Protein AF-A0A819HU24-F1 (afdb_monomer)

Radius of gyration: 10.91 Å; Cα contacts (8 Å, |Δi|>4): 68; chains: 1; bounding box: 30×21×25 Å

Sequence (72 aa):
MLFNACAQLRNEHAFKIKNMYINQISKLSNYNNHVINSFLNMLVKFDDISNLENVFNQSKTKDIISYAIIMQ

Solvent-accessible surface area (backbone atoms only — not comparable to full-atom values): 4119 Å² total; per-residue (Å²): 108,68,40,50,50,30,34,72,64,70,42,73,68,34,52,52,52,48,64,64,42,52,73,50,58,64,72,43,70,78,63,54,60,68,59,51,41,32,44,43,49,20,25,59,63,67,71,36,58,74,58,33,52,51,40,58,70,56,42,76,66,79,52,74,63,47,54,53,56,78,73,107

Structure (mmCIF, N/CA/C/O backbone):
data_AF-A0A819HU24-F1
#
_entry.id   AF-A0A819HU24-F1
#
loop_
_atom_site.group_PDB
_atom_site.id
_atom_site.type_symbol
_atom_site.label_atom_id
_atom_site.label_alt_id
_atom_site.label_comp_id
_atom_site.label_asym_id
_atom_site.label_entity_id
_atom_site.label_seq_id
_atom_site.pdbx_PDB_ins_code
_atom_site.Cartn_x
_atom_site.Cartn_y
_atom_site.Cartn_z
_atom_site.occupancy
_atom_site.B_iso_or_equiv
_atom_site.auth_seq_id
_atom_site.auth_comp_id
_atom_site.auth_asym_id
_atom_site.auth_atom_id
_atom_site.pdbx_PDB_model_num
ATOM 1 N N . MET A 1 1 ? -4.163 10.017 -8.853 1.00 67.56 1 MET A N 1
ATOM 2 C CA . MET A 1 1 ? -3.271 10.539 -9.916 1.00 67.56 1 MET A CA 1
ATOM 3 C C . MET A 1 1 ? -1.891 9.896 -9.866 1.00 67.56 1 MET A C 1
ATOM 5 O O . MET A 1 1 ? -1.564 9.228 -10.832 1.00 67.56 1 MET A O 1
ATOM 9 N N . LEU A 1 2 ? -1.130 9.990 -8.765 1.00 84.56 2 LEU A N 1
ATOM 10 C CA . LEU A 1 2 ? 0.203 9.364 -8.670 1.00 84.56 2 LEU A CA 1
ATOM 11 C C . LEU A 1 2 ? 0.176 7.835 -8.837 1.00 84.56 2 LEU A C 1
ATOM 13 O O . LEU A 1 2 ? 0.822 7.312 -9.739 1.00 84.56 2 LEU A O 1
ATOM 17 N N . PHE A 1 3 ? -0.596 7.120 -8.010 1.00 89.38 3 PHE A N 1
ATOM 18 C CA . PHE A 1 3 ? -0.632 5.652 -8.059 1.00 89.38 3 PHE A CA 1
ATOM 19 C C . PHE A 1 3 ? -1.208 5.119 -9.371 1.00 89.38 3 PHE A C 1
ATOM 21 O O . PHE A 1 3 ? -0.664 4.174 -9.922 1.00 89.38 3 PHE A O 1
ATOM 28 N N . ASN A 1 4 ? -2.216 5.786 -9.942 1.00 87.94 4 ASN A N 1
ATOM 29 C CA . ASN A 1 4 ? -2.734 5.429 -11.268 1.00 87.94 4 ASN A CA 1
ATOM 30 C C . ASN A 1 4 ? -1.675 5.603 -12.370 1.00 87.94 4 ASN A C 1
ATOM 32 O O . ASN A 1 4 ? -1.554 4.733 -13.225 1.00 87.94 4 ASN A O 1
ATOM 36 N N . ALA A 1 5 ? -0.886 6.682 -12.338 1.00 89.12 5 ALA A N 1
ATOM 37 C CA . ALA A 1 5 ? 0.215 6.862 -13.284 1.00 89.12 5 ALA A CA 1
ATOM 38 C C . ALA A 1 5 ? 1.301 5.790 -13.087 1.00 89.12 5 ALA A C 1
ATOM 40 O O . ALA A 1 5 ? 1.763 5.186 -14.051 1.00 89.12 5 ALA A O 1
ATOM 41 N N . CYS A 1 6 ? 1.655 5.483 -11.836 1.00 90.25 6 CYS A N 1
ATOM 42 C CA . CYS A 1 6 ? 2.604 4.417 -11.513 1.00 90.25 6 CYS A CA 1
ATOM 43 C C . CYS A 1 6 ? 2.107 3.039 -11.984 1.00 90.25 6 CYS A C 1
ATOM 45 O O . CYS A 1 6 ? 2.889 2.256 -12.520 1.00 90.25 6 CYS A O 1
ATOM 47 N N . ALA A 1 7 ? 0.808 2.770 -11.832 1.00 90.00 7 ALA A N 1
ATOM 48 C CA . ALA A 1 7 ? 0.152 1.548 -12.285 1.00 90.00 7 ALA A CA 1
ATOM 49 C C . ALA A 1 7 ? 0.218 1.385 -13.811 1.00 90.00 7 ALA A C 1
ATOM 51 O O . ALA A 1 7 ? 0.410 0.277 -14.300 1.00 90.00 7 ALA A O 1
ATOM 52 N N . GLN A 1 8 ? 0.079 2.484 -14.560 1.00 91.69 8 GLN A N 1
ATOM 53 C CA . GLN A 1 8 ? 0.169 2.482 -16.023 1.00 91.69 8 GLN A CA 1
ATOM 54 C C . GLN A 1 8 ? 1.609 2.338 -16.526 1.00 91.69 8 GLN A C 1
ATOM 56 O O . GLN A 1 8 ? 1.846 1.611 -17.484 1.00 91.69 8 GLN A O 1
ATOM 61 N N . LEU A 1 9 ? 2.569 3.021 -15.891 1.00 91.50 9 LEU A N 1
ATOM 62 C CA . LEU A 1 9 ? 3.971 3.018 -16.324 1.00 91.50 9 LEU A CA 1
ATOM 63 C C . LEU A 1 9 ? 4.695 1.714 -15.993 1.00 91.50 9 LEU A C 1
ATOM 65 O O . LEU A 1 9 ? 5.567 1.296 -16.749 1.00 91.50 9 LEU A O 1
ATOM 69 N N . ARG A 1 10 ? 4.367 1.104 -14.848 1.00 89.62 10 ARG A N 1
ATOM 70 C CA . ARG A 1 10 ? 4.845 -0.225 -14.443 1.00 89.62 10 ARG A CA 1
ATOM 71 C C . ARG A 1 10 ? 6.378 -0.411 -14.500 1.00 89.62 10 ARG A C 1
ATOM 73 O O . ARG A 1 10 ? 6.870 -1.513 -14.711 1.00 89.62 10 ARG A O 1
ATOM 80 N N . ASN A 1 11 ? 7.133 0.672 -14.301 1.00 91.75 11 ASN A N 1
ATOM 81 C CA . ASN A 1 11 ? 8.595 0.711 -14.403 1.00 91.75 11 ASN A CA 1
ATOM 82 C C . ASN A 1 11 ? 9.291 0.686 -13.026 1.00 91.75 11 ASN A C 1
ATOM 84 O O . ASN A 1 11 ? 8.643 0.676 -11.977 1.00 91.75 11 ASN A O 1
ATOM 88 N N . GLU A 1 12 ? 10.627 0.712 -13.016 1.00 90.94 12 GLU A N 1
ATOM 89 C CA . GLU A 1 12 ? 11.428 0.646 -11.783 1.00 90.94 12 GLU A CA 1
ATOM 90 C C . GLU A 1 12 ? 11.121 1.794 -10.804 1.00 90.94 12 GLU A C 1
ATOM 92 O O . GLU A 1 12 ? 11.042 1.587 -9.592 1.00 90.94 12 GLU A O 1
ATOM 97 N N . HIS A 1 13 ? 10.887 3.007 -11.313 1.00 90.88 13 HIS A N 1
ATOM 98 C CA . HIS A 1 13 ? 10.522 4.155 -10.480 1.00 90.88 13 HIS A CA 1
ATOM 99 C C . HIS A 1 13 ? 9.171 3.945 -9.795 1.00 90.88 13 HIS A C 1
ATOM 101 O O . HIS A 1 13 ? 9.042 4.174 -8.592 1.00 90.88 13 HIS A O 1
ATOM 107 N N . ALA A 1 14 ? 8.179 3.456 -10.538 1.00 91.94 14 ALA A N 1
ATOM 108 C CA . ALA A 1 14 ? 6.875 3.111 -9.992 1.00 91.94 14 ALA A CA 1
ATOM 109 C C . ALA A 1 14 ? 6.981 1.991 -8.941 1.00 91.94 14 ALA A C 1
ATOM 111 O O . ALA A 1 14 ? 6.324 2.061 -7.902 1.00 91.94 14 ALA A O 1
ATOM 112 N N . PHE A 1 15 ? 7.870 1.014 -9.142 1.00 90.31 15 PHE A N 1
ATOM 113 C CA . PHE A 1 15 ? 8.130 -0.037 -8.157 1.00 90.31 15 PHE A CA 1
ATOM 114 C C . PHE A 1 15 ? 8.770 0.507 -6.867 1.00 90.31 15 PHE A C 1
ATOM 116 O O . PHE A 1 15 ? 8.371 0.130 -5.765 1.00 90.31 15 PHE A O 1
ATOM 123 N N . LYS A 1 16 ? 9.712 1.455 -6.973 1.00 91.44 16 LYS A N 1
ATOM 124 C CA . LYS A 1 16 ? 10.289 2.150 -5.806 1.00 91.44 16 LYS A CA 1
ATOM 125 C C . LYS A 1 16 ? 9.223 2.923 -5.030 1.00 91.44 16 LYS A C 1
ATOM 127 O O . LYS A 1 16 ? 9.167 2.819 -3.807 1.00 91.44 16 LYS A O 1
ATOM 132 N N . ILE A 1 17 ? 8.341 3.635 -5.735 1.00 91.12 17 ILE A N 1
ATOM 133 C CA . ILE A 1 17 ? 7.206 4.340 -5.123 1.00 91.12 17 ILE A CA 1
ATOM 134 C C . ILE A 1 17 ? 6.291 3.343 -4.400 1.00 91.12 17 ILE A C 1
ATOM 136 O O . ILE A 1 17 ? 5.954 3.576 -3.240 1.00 91.12 17 ILE A O 1
ATOM 140 N N . LYS A 1 18 ? 5.955 2.203 -5.024 1.00 91.75 18 LYS A N 1
ATOM 141 C CA . LYS A 1 18 ? 5.170 1.125 -4.391 1.00 91.75 18 LYS A CA 1
ATOM 142 C C . LYS A 1 18 ? 5.751 0.743 -3.029 1.00 91.75 18 LYS A C 1
ATOM 144 O O . LYS A 1 18 ? 5.049 0.776 -2.022 1.00 91.75 18 LYS A O 1
ATOM 149 N N . ASN A 1 19 ? 7.045 0.429 -3.002 1.00 89.69 19 ASN A N 1
ATOM 150 C CA . ASN A 1 19 ? 7.736 -0.058 -1.809 1.00 89.69 19 ASN A CA 1
ATOM 151 C C . ASN A 1 19 ? 7.900 1.024 -0.732 1.00 89.69 19 ASN A C 1
ATOM 153 O O . ASN A 1 19 ? 7.914 0.713 0.456 1.00 89.69 19 ASN A O 1
ATOM 157 N N . MET A 1 20 ? 7.992 2.297 -1.120 1.00 89.31 20 MET A N 1
ATOM 158 C CA . MET A 1 20 ? 8.019 3.401 -0.159 1.00 89.31 20 MET A CA 1
ATOM 159 C C . MET A 1 20 ? 6.663 3.566 0.539 1.00 89.31 20 MET A C 1
ATOM 161 O O . MET A 1 20 ? 6.608 3.774 1.752 1.00 89.31 20 MET A O 1
ATOM 165 N N . TYR A 1 21 ? 5.570 3.447 -0.220 1.00 88.31 21 TYR A N 1
ATOM 166 C CA . TYR A 1 21 ? 4.222 3.693 0.286 1.00 88.31 21 TYR A CA 1
ATOM 167 C C . TYR A 1 21 ? 3.556 2.474 0.922 1.00 88.31 21 TYR A C 1
ATOM 169 O O . TYR A 1 21 ? 2.698 2.672 1.779 1.00 88.31 21 TYR A O 1
ATOM 177 N N . ILE A 1 22 ? 3.953 1.237 0.599 1.00 87.12 22 ILE A N 1
ATOM 178 C CA . ILE A 1 22 ? 3.309 0.039 1.167 1.00 87.12 22 ILE A CA 1
ATOM 179 C C . ILE A 1 22 ? 3.374 0.014 2.700 1.00 87.12 22 ILE A C 1
ATOM 181 O O . ILE A 1 22 ? 2.379 -0.266 3.366 1.00 87.12 22 ILE A O 1
ATOM 185 N N . ASN A 1 23 ? 4.507 0.429 3.272 1.00 78.19 23 ASN A N 1
ATOM 186 C CA . ASN A 1 23 ? 4.718 0.502 4.721 1.00 78.19 23 ASN A CA 1
ATOM 187 C C . ASN A 1 23 ? 4.015 1.696 5.390 1.00 78.19 23 ASN A C 1
ATOM 189 O O . ASN A 1 23 ? 3.863 1.711 6.611 1.00 78.19 23 ASN A O 1
ATOM 193 N N . GLN A 1 24 ? 3.633 2.711 4.610 1.00 81.94 24 GLN A N 1
ATOM 194 C CA . GLN A 1 24 ? 2.936 3.903 5.101 1.00 81.94 24 GLN A CA 1
ATOM 195 C C . GLN A 1 24 ? 1.419 3.703 5.042 1.00 81.94 24 GLN A C 1
ATOM 197 O O . GLN A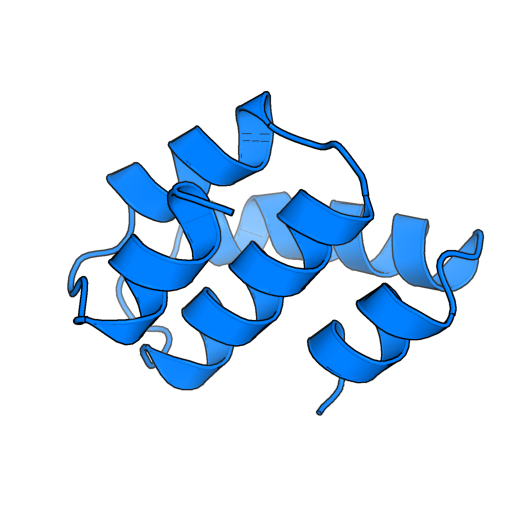 1 24 ? 0.728 3.933 6.030 1.00 81.94 24 GLN A O 1
ATOM 202 N N . ILE A 1 25 ? 0.908 3.218 3.906 1.00 77.56 25 ILE A N 1
ATOM 203 C CA . ILE A 1 25 ? -0.524 2.988 3.678 1.00 77.56 25 ILE A CA 1
ATOM 204 C C . ILE A 1 25 ? -1.071 1.889 4.594 1.00 77.56 25 ILE A C 1
ATOM 206 O O . ILE A 1 25 ? -2.147 2.066 5.155 1.00 77.56 25 ILE A O 1
ATOM 210 N N . SER A 1 26 ? -0.311 0.814 4.827 1.00 67.12 26 SER A N 1
ATOM 211 C CA . S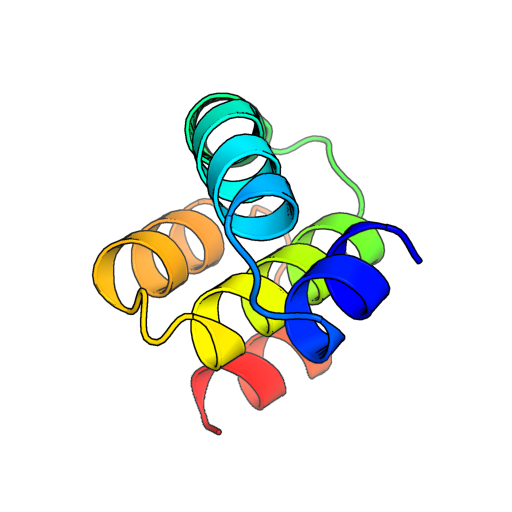ER A 1 26 ? -0.694 -0.265 5.760 1.00 67.12 26 SER A CA 1
ATOM 212 C C . SER A 1 26 ? -0.875 0.194 7.214 1.00 67.12 26 SER A C 1
ATOM 214 O O . SER A 1 26 ? -1.557 -0.454 8.002 1.00 67.12 26 SER A O 1
ATOM 216 N N . LYS A 1 27 ? -0.287 1.333 7.597 1.00 69.56 27 LYS A N 1
ATOM 217 C CA . LYS A 1 27 ? -0.350 1.857 8.970 1.00 69.56 27 LYS A CA 1
ATOM 218 C C . LYS A 1 27 ? -1.432 2.910 9.178 1.00 69.56 27 LYS A C 1
ATOM 220 O O . LYS A 1 27 ? -1.634 3.348 10.308 1.00 69.56 27 LYS A O 1
ATOM 225 N N . LEU A 1 28 ? -2.102 3.362 8.121 1.00 59.41 28 LEU A N 1
ATOM 226 C CA . LEU A 1 28 ? -2.909 4.576 8.177 1.00 59.41 28 LEU A CA 1
ATOM 227 C C . LEU A 1 28 ? -4.351 4.311 7.751 1.00 59.41 28 LEU A C 1
ATOM 229 O O . LEU A 1 28 ? -4.720 4.432 6.587 1.00 59.41 28 LEU A O 1
ATOM 233 N N . SER A 1 29 ? -5.199 4.111 8.763 1.00 59.88 29 SER A N 1
ATOM 234 C CA . SER A 1 29 ? -6.666 4.141 8.677 1.00 59.88 29 SER A CA 1
ATOM 235 C C . SER A 1 29 ? -7.250 5.506 8.277 1.00 59.88 29 SER A C 1
ATOM 237 O O . SER A 1 29 ? -8.468 5.660 8.261 1.00 59.88 29 SER A O 1
ATOM 239 N N . ASN A 1 30 ? -6.398 6.510 8.043 1.00 68.06 30 ASN A N 1
ATOM 240 C CA . ASN A 1 30 ? -6.776 7.917 7.899 1.00 68.06 30 ASN A CA 1
ATOM 241 C C . ASN A 1 30 ? -6.646 8.440 6.463 1.00 68.06 30 ASN A C 1
ATOM 243 O O . ASN A 1 30 ? -6.992 9.592 6.206 1.00 68.06 30 ASN A O 1
ATOM 247 N N . TYR A 1 31 ? -6.147 7.632 5.522 1.00 80.00 31 TYR A N 1
ATOM 248 C CA . TYR A 1 31 ? -6.203 8.012 4.113 1.00 80.00 31 TYR A CA 1
ATOM 249 C C . TYR A 1 31 ? -7.637 7.923 3.600 1.00 80.00 31 TYR A C 1
ATOM 251 O O . TYR A 1 31 ? -8.399 7.043 3.994 1.00 80.00 31 TYR A O 1
ATOM 259 N N . ASN A 1 32 ? -8.004 8.833 2.696 1.00 84.94 32 ASN A N 1
ATOM 260 C CA . ASN A 1 32 ? -9.310 8.746 2.058 1.00 84.94 32 ASN A CA 1
ATOM 261 C C . ASN A 1 32 ? -9.393 7.494 1.161 1.00 84.94 32 ASN A C 1
ATOM 263 O O . ASN A 1 32 ? -8.381 6.991 0.658 1.00 84.94 32 ASN A O 1
ATOM 267 N N . ASN A 1 33 ? -10.617 7.026 0.912 1.00 86.56 33 ASN A N 1
ATOM 268 C CA . ASN A 1 33 ? -10.848 5.852 0.071 1.00 86.56 33 ASN A CA 1
ATOM 269 C C . ASN A 1 33 ? -10.289 6.019 -1.344 1.00 86.56 33 ASN A C 1
ATOM 271 O O . ASN A 1 33 ? -9.834 5.048 -1.930 1.00 86.56 33 ASN A O 1
ATOM 275 N N . HIS A 1 34 ? -10.268 7.232 -1.904 1.00 88.75 34 HIS A N 1
ATOM 276 C CA . HIS A 1 34 ? -9.722 7.453 -3.246 1.00 88.75 34 HIS A CA 1
ATOM 277 C C . HIS A 1 34 ? -8.225 7.131 -3.328 1.00 88.75 34 HIS A C 1
ATOM 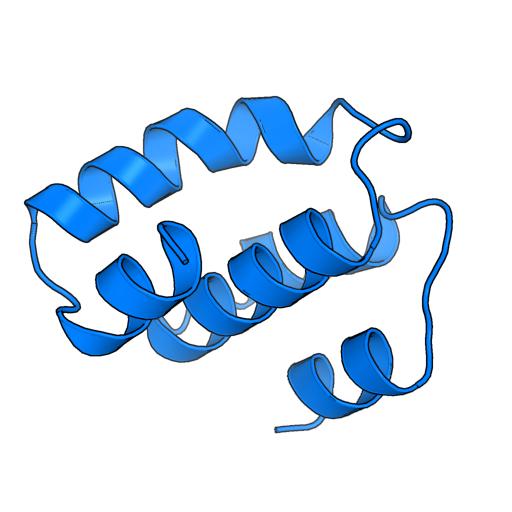279 O O . HIS A 1 34 ? -7.780 6.522 -4.300 1.00 88.75 34 HIS A O 1
ATOM 285 N N . VAL A 1 35 ? -7.450 7.518 -2.313 1.00 89.44 35 VAL A N 1
ATOM 286 C CA . VAL A 1 35 ? -6.019 7.228 -2.213 1.00 89.44 35 VAL A CA 1
ATOM 287 C C . VAL A 1 35 ? -5.818 5.725 -2.073 1.00 89.44 35 VAL A C 1
ATOM 289 O O . VAL A 1 35 ? -5.077 5.158 -2.876 1.00 89.44 35 VAL A O 1
ATOM 292 N N . ILE A 1 36 ? -6.535 5.077 -1.146 1.00 90.56 36 ILE A N 1
ATOM 293 C CA . ILE A 1 36 ? -6.449 3.623 -0.950 1.00 90.56 36 ILE A CA 1
ATOM 294 C C . ILE A 1 36 ? -6.844 2.876 -2.226 1.00 90.56 36 ILE A C 1
ATOM 296 O O . ILE A 1 36 ? -6.062 2.067 -2.707 1.00 90.56 36 ILE A O 1
ATOM 300 N N . ASN A 1 37 ? -7.977 3.203 -2.846 1.00 91.88 37 ASN A N 1
ATOM 301 C CA . ASN A 1 37 ? -8.436 2.569 -4.084 1.00 91.88 37 ASN A CA 1
ATOM 302 C C . ASN A 1 37 ? -7.426 2.752 -5.222 1.00 91.88 37 ASN A C 1
ATOM 304 O O . ASN A 1 37 ? -7.128 1.809 -5.950 1.00 91.88 37 ASN A O 1
ATOM 308 N N . SER A 1 38 ? -6.831 3.940 -5.362 1.00 92.25 38 SER A N 1
ATOM 309 C CA . SER A 1 38 ? -5.795 4.146 -6.380 1.00 92.25 38 SER A CA 1
ATOM 310 C C . SER A 1 38 ? -4.512 3.351 -6.104 1.00 92.25 38 SER A C 1
ATOM 312 O O . SER A 1 38 ? -3.851 2.924 -7.049 1.00 92.25 38 SER A O 1
ATOM 314 N N . PHE A 1 39 ? -4.179 3.105 -4.834 1.00 92.81 39 PHE A N 1
ATOM 315 C CA . PHE A 1 39 ? -3.061 2.245 -4.455 1.00 92.81 39 PHE A CA 1
ATOM 316 C C . PHE A 1 39 ? -3.383 0.756 -4.644 1.00 92.81 39 PHE A C 1
ATOM 318 O O . PHE A 1 39 ? -2.556 0.036 -5.189 1.00 92.81 39 PHE A O 1
ATOM 325 N N . LEU A 1 40 ? -4.593 0.303 -4.302 1.00 92.50 40 LEU A N 1
ATOM 326 C CA . LEU A 1 40 ? -5.064 -1.058 -4.588 1.00 92.50 40 LEU A CA 1
ATOM 327 C C . LEU A 1 40 ? -4.994 -1.349 -6.091 1.00 92.50 40 LEU A C 1
ATOM 329 O O . LEU A 1 40 ? -4.419 -2.350 -6.499 1.00 92.50 40 LEU A O 1
ATOM 333 N N . ASN A 1 41 ? -5.480 -0.427 -6.927 1.00 93.62 41 ASN A N 1
ATOM 334 C CA . ASN A 1 41 ? -5.395 -0.558 -8.382 1.00 93.62 41 ASN A CA 1
ATOM 335 C C . ASN A 1 41 ? -3.939 -0.656 -8.868 1.00 93.62 41 ASN A C 1
ATOM 337 O O . ASN A 1 41 ? -3.628 -1.415 -9.783 1.00 93.62 41 ASN A O 1
ATOM 341 N N . MET A 1 42 ? -3.023 0.083 -8.238 1.00 93.69 42 MET A N 1
ATOM 342 C CA . MET A 1 42 ? -1.598 -0.064 -8.508 1.00 93.69 42 MET A CA 1
ATOM 343 C C . MET A 1 42 ? -1.104 -1.467 -8.135 1.00 93.69 42 MET A C 1
ATOM 345 O O . MET A 1 42 ? -0.466 -2.101 -8.965 1.00 93.69 42 MET A O 1
ATOM 349 N N . LEU A 1 43 ? -1.429 -1.984 -6.949 1.00 93.25 43 LEU A N 1
ATOM 350 C CA . LEU A 1 43 ? -1.014 -3.325 -6.515 1.00 93.25 43 LEU A CA 1
ATOM 351 C C . LEU A 1 43 ? -1.549 -4.435 -7.433 1.00 93.25 43 LEU A C 1
ATOM 353 O O . LEU A 1 43 ? -0.765 -5.303 -7.808 1.00 93.25 43 LEU A O 1
ATOM 357 N N . VAL A 1 44 ? -2.811 -4.348 -7.881 1.00 93.94 44 VAL A N 1
ATOM 358 C CA . VAL A 1 44 ? -3.380 -5.240 -8.914 1.00 93.94 44 VAL A CA 1
ATOM 359 C C . VAL A 1 44 ? -2.523 -5.199 -10.175 1.00 93.94 44 VAL A C 1
ATOM 361 O O . VAL A 1 44 ? -2.072 -6.230 -10.658 1.00 93.94 44 VAL A O 1
ATOM 364 N N . LYS A 1 45 ? -2.217 -4.003 -10.694 1.00 92.75 45 LYS A N 1
ATOM 365 C CA . LYS A 1 45 ? -1.371 -3.877 -11.888 1.00 92.75 45 LYS A 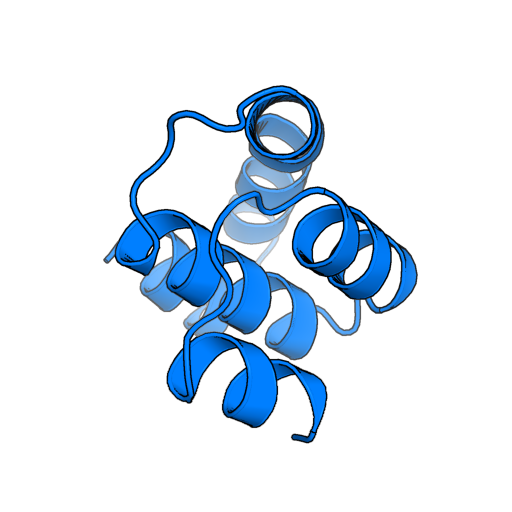CA 1
ATOM 366 C C . LYS A 1 45 ? 0.057 -4.352 -11.666 1.00 92.75 45 LYS A C 1
ATOM 368 O O . LYS A 1 45 ? 0.708 -4.667 -12.644 1.00 92.75 45 LYS A O 1
ATOM 373 N N . PHE A 1 46 ? 0.577 -4.400 -10.447 1.00 92.62 46 PHE A N 1
ATOM 374 C CA . PHE A 1 46 ? 1.904 -4.954 -10.162 1.00 92.62 46 PHE A CA 1
ATOM 375 C C . PHE A 1 46 ? 1.885 -6.453 -9.826 1.00 92.62 46 PHE A C 1
ATOM 377 O O . PHE A 1 46 ? 2.947 -6.976 -9.500 1.00 92.62 46 PHE A O 1
ATOM 384 N N . ASP A 1 47 ? 0.733 -7.126 -9.929 1.00 92.88 47 ASP A N 1
ATOM 385 C CA . ASP A 1 47 ? 0.525 -8.523 -9.517 1.00 92.88 47 ASP A CA 1
ATOM 386 C C . ASP A 1 47 ? 0.955 -8.785 -8.053 1.00 92.88 47 ASP A C 1
ATOM 388 O O . ASP A 1 47 ? 1.373 -9.880 -7.681 1.00 92.88 47 ASP A O 1
ATOM 392 N N . ASP A 1 48 ? 0.860 -7.764 -7.191 1.00 92.69 48 ASP A N 1
ATOM 393 C CA . ASP A 1 48 ? 1.281 -7.820 -5.786 1.00 92.69 48 ASP A CA 1
ATOM 394 C C . ASP A 1 48 ? 0.098 -8.157 -4.867 1.00 92.69 48 ASP A C 1
ATOM 396 O O . ASP A 1 48 ? -0.365 -7.339 -4.065 1.00 92.69 48 ASP A O 1
ATOM 400 N N . ILE A 1 49 ? -0.422 -9.375 -5.039 1.00 92.12 49 ILE A N 1
ATOM 401 C CA . ILE A 1 49 ? -1.651 -9.858 -4.390 1.00 92.12 49 ILE A CA 1
ATOM 402 C C . ILE A 1 49 ? -1.511 -9.866 -2.862 1.00 92.12 49 ILE A C 1
ATOM 404 O O . ILE A 1 49 ? -2.412 -9.424 -2.153 1.00 92.12 49 ILE A O 1
ATOM 408 N N . SER A 1 50 ? -0.354 -10.279 -2.338 1.00 91.12 50 SER A N 1
ATOM 409 C CA . SER A 1 50 ? -0.115 -10.334 -0.890 1.00 91.12 50 SER A CA 1
ATOM 410 C C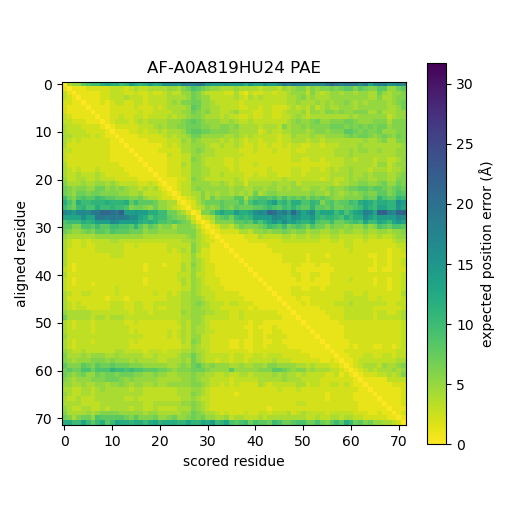 . SER A 1 50 ? -0.288 -8.965 -0.226 1.00 91.12 50 SER A C 1
ATOM 412 O O . SER A 1 50 ? -0.914 -8.835 0.827 1.00 91.12 50 SER A O 1
ATOM 414 N N . ASN A 1 51 ? 0.247 -7.914 -0.853 1.00 91.62 51 ASN A N 1
ATOM 415 C CA . ASN A 1 51 ? 0.097 -6.552 -0.356 1.00 91.62 51 ASN A CA 1
ATOM 416 C C . ASN A 1 51 ? -1.295 -5.978 -0.641 1.00 91.62 51 ASN A C 1
ATOM 418 O O . ASN A 1 51 ? -1.795 -5.193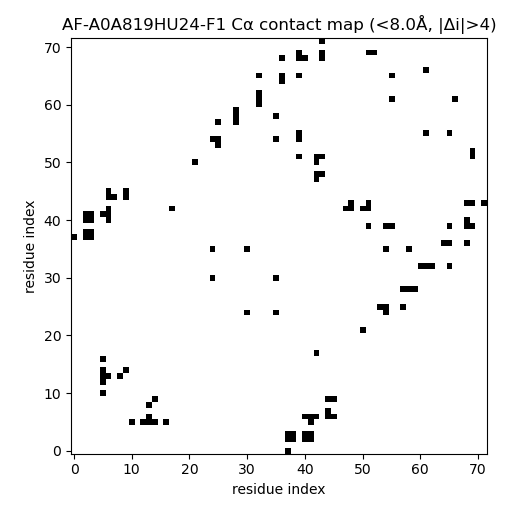 0.166 1.00 91.62 51 ASN A O 1
ATOM 422 N N . LEU A 1 52 ? -1.923 -6.369 -1.755 1.00 92.38 52 LEU A N 1
ATOM 423 C CA . LEU A 1 52 ? -3.292 -5.982 -2.099 1.00 92.38 52 LEU A CA 1
ATOM 424 C C . LEU A 1 52 ? -4.269 -6.400 -0.997 1.00 92.38 52 LEU A C 1
ATOM 426 O O . LEU A 1 52 ? -4.999 -5.556 -0.474 1.00 92.38 52 LEU A O 1
ATOM 430 N N . GLU A 1 5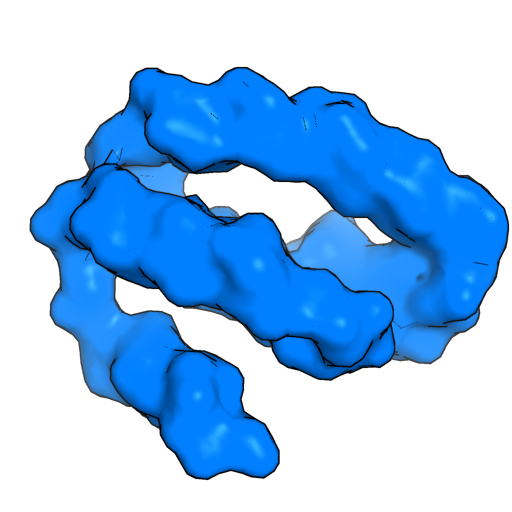3 ? -4.242 -7.675 -0.609 1.00 91.62 53 GLU A N 1
ATOM 431 C CA . GLU A 1 53 ? -5.107 -8.218 0.439 1.00 91.62 53 GLU A CA 1
ATOM 432 C C . GLU A 1 53 ? -4.833 -7.560 1.790 1.00 91.62 53 GLU A C 1
ATOM 434 O O . GLU A 1 53 ? -5.766 -7.165 2.491 1.00 91.62 53 GLU A O 1
ATOM 439 N N . ASN A 1 54 ? -3.557 -7.381 2.143 1.00 90.38 54 ASN A N 1
ATOM 440 C CA . ASN A 1 54 ? -3.176 -6.741 3.398 1.00 90.38 54 ASN A CA 1
ATOM 441 C C . ASN A 1 54 ? -3.730 -5.308 3.498 1.00 90.38 54 ASN A C 1
ATOM 443 O O . ASN A 1 54 ? -4.397 -4.965 4.475 1.00 90.38 54 ASN A O 1
ATOM 447 N N . VAL A 1 55 ? -3.526 -4.487 2.461 1.00 90.19 55 VAL A N 1
ATOM 448 C CA . VAL A 1 55 ? -4.023 -3.102 2.424 1.00 90.19 55 VAL A CA 1
ATOM 449 C C . VAL A 1 55 ? -5.548 -3.059 2.406 1.00 90.19 55 VAL A C 1
ATOM 451 O O . VAL A 1 55 ? -6.148 -2.251 3.118 1.00 90.19 55 VAL A O 1
ATOM 454 N N . PHE A 1 56 ? -6.193 -3.928 1.625 1.00 90.75 56 PHE A N 1
ATOM 455 C CA . PHE A 1 56 ? -7.648 -4.003 1.580 1.00 90.75 56 PHE A CA 1
ATOM 456 C C . PHE A 1 56 ? -8.218 -4.328 2.964 1.00 90.75 56 PHE A C 1
ATOM 458 O O . PHE A 1 56 ? -9.082 -3.606 3.464 1.00 90.75 56 PHE A O 1
ATOM 465 N N . ASN A 1 57 ? -7.690 -5.356 3.629 1.00 89.69 57 ASN A N 1
ATOM 466 C CA . ASN A 1 57 ? -8.150 -5.790 4.945 1.00 89.69 57 ASN A CA 1
ATOM 467 C C . ASN A 1 57 ? -7.955 -4.705 6.010 1.00 89.69 57 ASN A C 1
ATOM 469 O O . ASN A 1 57 ? -8.884 -4.444 6.776 1.00 89.69 57 ASN A O 1
ATOM 473 N N . GLN A 1 58 ? -6.815 -4.009 5.988 1.00 87.00 58 GLN A N 1
AT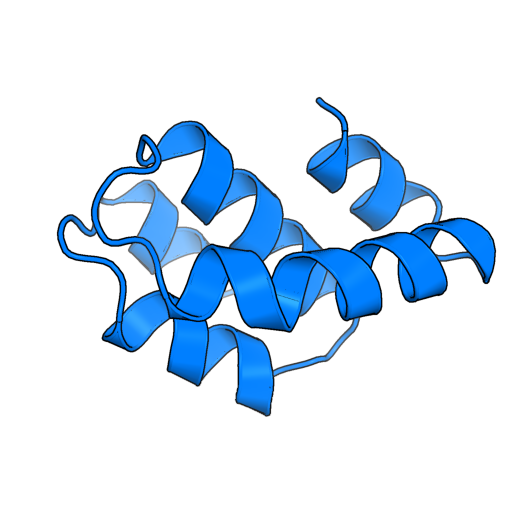OM 474 C CA . GLN A 1 58 ? 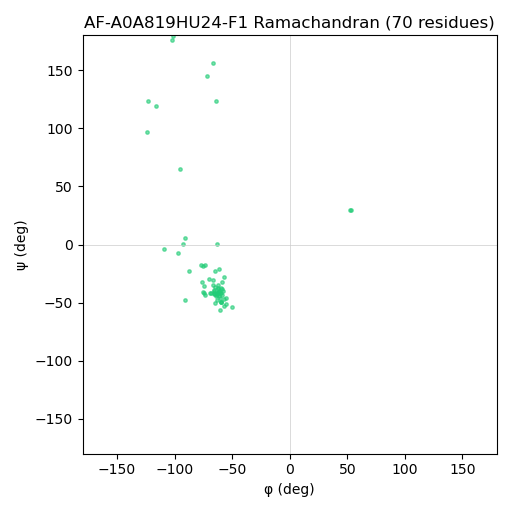-6.495 -2.910 6.907 1.00 87.00 58 GLN A CA 1
ATOM 475 C C . GLN A 1 58 ? -7.271 -1.612 6.624 1.00 87.00 58 GLN A C 1
ATOM 477 O O . GLN A 1 58 ? -7.364 -0.754 7.505 1.00 87.00 58 GLN A O 1
ATOM 482 N N . SER A 1 59 ? -7.865 -1.454 5.435 1.00 85.12 59 SER A N 1
ATOM 483 C CA . SER A 1 59 ? -8.685 -0.280 5.123 1.00 85.12 59 SER A CA 1
ATOM 484 C C . SER A 1 59 ? -9.922 -0.215 6.021 1.00 85.12 59 SER A C 1
ATOM 486 O O . SER A 1 59 ? -10.752 -1.131 6.028 1.00 85.12 59 SER A O 1
ATOM 488 N N . LYS A 1 60 ? -10.080 0.900 6.746 1.00 82.25 60 LYS A N 1
ATOM 489 C CA . LYS A 1 60 ? -11.199 1.135 7.674 1.00 82.25 60 LYS A CA 1
ATOM 490 C C . LYS A 1 60 ? -12.543 1.252 6.952 1.00 82.25 60 LYS A C 1
ATOM 492 O O . LYS A 1 60 ? -13.562 0.806 7.469 1.00 82.25 60 LYS A O 1
ATOM 497 N N . THR A 1 61 ? -12.538 1.834 5.759 1.00 82.81 61 THR A N 1
ATOM 498 C CA . THR A 1 61 ? -13.715 2.023 4.910 1.00 82.81 61 THR A CA 1
ATOM 499 C C . THR A 1 61 ? -13.470 1.364 3.560 1.00 82.81 61 THR A C 1
ATOM 501 O O . THR A 1 61 ? -12.489 1.649 2.879 1.00 82.81 61 THR A O 1
ATOM 504 N N . LYS A 1 62 ? -14.366 0.450 3.186 1.00 89.44 62 LYS A N 1
ATOM 505 C CA . LYS A 1 62 ? -14.359 -0.259 1.904 1.00 89.44 62 LYS A CA 1
ATOM 506 C C . LYS A 1 62 ? -15.627 0.137 1.170 1.00 89.44 62 LYS A C 1
ATOM 508 O O . LYS A 1 62 ? -16.720 -0.071 1.694 1.00 89.44 62 LYS A O 1
ATOM 513 N N . ASP A 1 63 ? -15.483 0.751 0.007 1.00 90.19 63 ASP A N 1
ATOM 514 C CA . ASP A 1 63 ? -16.617 1.098 -0.845 1.00 90.19 63 ASP A CA 1
ATOM 515 C C . ASP A 1 63 ? -16.736 0.113 -2.011 1.00 90.19 63 ASP A C 1
ATOM 517 O O . ASP A 1 63 ? -15.915 -0.791 -2.182 1.00 90.19 63 ASP A O 1
ATOM 521 N N . ILE A 1 64 ? -17.785 0.277 -2.818 1.00 93.94 64 ILE A N 1
ATOM 522 C CA . ILE A 1 64 ? -18.034 -0.585 -3.978 1.00 93.94 64 ILE A CA 1
ATOM 523 C C . ILE A 1 64 ? -16.849 -0.598 -4.956 1.00 93.94 64 ILE A C 1
ATOM 525 O O . ILE A 1 64 ? -16.615 -1.601 -5.622 1.00 93.94 64 ILE A O 1
ATOM 529 N N . ILE A 1 65 ? -16.067 0.486 -5.000 1.00 92.75 65 ILE A N 1
ATOM 530 C CA . ILE A 1 65 ? -14.882 0.594 -5.850 1.00 92.75 65 ILE A CA 1
ATOM 531 C C . ILE A 1 65 ? -13.754 -0.269 -5.274 1.00 92.75 65 ILE A C 1
ATOM 533 O O . ILE A 1 65 ? -13.121 -1.000 -6.030 1.00 92.75 65 ILE A O 1
ATOM 537 N N . SER A 1 66 ? -13.529 -0.251 -3.955 1.00 92.31 66 SER A N 1
ATOM 538 C CA . SER A 1 66 ? -12.549 -1.133 -3.301 1.00 92.31 66 SER A CA 1
ATOM 539 C C . SER A 1 66 ? -12.826 -2.610 -3.607 1.00 92.31 66 SER A C 1
ATOM 541 O O . SER A 1 66 ? -11.904 -3.340 -3.962 1.00 92.31 66 SER A O 1
ATOM 543 N N . TYR A 1 67 ? -14.089 -3.044 -3.508 1.00 94.25 67 TYR A N 1
ATOM 544 C CA . TYR A 1 67 ? -14.488 -4.421 -3.829 1.00 94.25 67 TYR A CA 1
ATOM 545 C C . TYR A 1 67 ? -14.319 -4.749 -5.316 1.00 94.25 67 TYR A C 1
ATOM 547 O O . TYR A 1 67 ? -13.814 -5.816 -5.650 1.00 94.25 67 TYR A O 1
ATOM 555 N N . ALA A 1 68 ? -14.688 -3.828 -6.209 1.00 94.69 68 ALA A N 1
ATOM 556 C CA . ALA A 1 68 ? -14.529 -4.027 -7.647 1.00 94.69 68 ALA A CA 1
ATOM 557 C C . ALA A 1 68 ? -13.058 -4.199 -8.061 1.00 94.69 68 ALA A C 1
ATOM 559 O O . ALA A 1 68 ? -12.770 -4.965 -8.974 1.00 94.69 68 ALA A O 1
ATOM 560 N N . ILE A 1 69 ? -12.130 -3.507 -7.391 1.00 93.62 69 ILE A N 1
ATOM 561 C CA . ILE A 1 69 ? -10.693 -3.614 -7.675 1.00 93.62 69 ILE A CA 1
ATOM 562 C C . ILE A 1 69 ? -10.139 -4.985 -7.275 1.00 93.62 69 ILE A C 1
ATOM 564 O O . ILE A 1 69 ? -9.336 -5.536 -8.015 1.00 93.62 69 ILE A O 1
ATOM 568 N N . ILE A 1 70 ? -10.540 -5.541 -6.127 1.00 91.62 70 ILE A N 1
ATOM 569 C CA . ILE A 1 70 ? -10.000 -6.835 -5.666 1.00 91.62 70 ILE A CA 1
ATOM 570 C C . ILE A 1 70 ? -10.601 -8.046 -6.395 1.00 91.62 70 ILE A C 1
ATOM 572 O O . ILE A 1 70 ? -10.052 -9.136 -6.306 1.00 91.62 70 ILE A O 1
ATOM 576 N N . MET A 1 71 ? -11.741 -7.870 -7.069 1.00 88.44 71 MET A N 1
ATOM 577 C CA . MET A 1 71 ? -12.414 -8.918 -7.850 1.00 88.44 71 MET A CA 1
ATOM 578 C C . MET A 1 71 ? -12.005 -8.923 -9.333 1.00 88.44 71 MET A C 1
ATOM 580 O O . MET A 1 71 ? -12.561 -9.705 -10.104 1.00 88.44 71 MET A O 1
ATOM 584 N N . GLN A 1 72 ? -11.104 -8.022 -9.736 1.00 76.19 72 GLN A N 1
ATOM 585 C CA . GLN A 1 72 ? -10.580 -7.908 -11.101 1.00 76.19 72 GLN A CA 1
ATOM 586 C C . GLN A 1 72 ? -9.495 -8.945 -11.376 1.00 76.19 72 GLN A C 1
ATOM 588 O O . GLN A 1 72 ? -9.484 -9.450 -12.520 1.00 76.19 72 GLN A O 1
#

Nearest PDB structures (foldseek):
  7y6b-assembly2_E  TM=4.987E-01  e=8.359E+00  Edwardsiella piscicida
  7y6c-assembly2_E  TM=5.220E-01  e=8.849E+00  Edwardsiella piscicida
  6gwh-assembly1_A  TM=4.175E-01  e=5.612E+00  Pyrococcus furiosus DSM 3638

Mean predicted aligned error: 3.92 Å

pLDDT: mean 87.6, std 7.88, range [59.41, 94.69]

Secondary structure (DSSP, 8-state):
-HHHHHHHH-SHHHHHHHHHHHHHHTT-TTS-HHHHHHHHHHHHHTT-HHHHHHHHHH-S---HHHHHHHT-

Foldseek 3Di:
DLLQVLLVVVDPVSVVVLVVCLVVLLVDLPDDPVVLLSNLLSCVSNVVLVSSVSSLVSHPDADPSNVVSNVD